Protein AF-A0A7C3LHB1-F1 (afdb_monomer_lite)

Sequence (82 aa):
MAYARPELLVEPDWLEQHASDPDVRIIDCATLEAYRRAHIPGAVQLPVHYYIKEDGPPGEEHGTFVMPPDRFEALMGQLGVG

Structure (mmCIF, N/CA/C/O backbone):
data_AF-A0A7C3LHB1-F1
#
_entry.id   AF-A0A7C3LHB1-F1
#
loop_
_atom_site.group_PDB
_atom_site.id
_atom_site.type_symbol
_atom_site.label_atom_id
_atom_site.label_alt_id
_atom_site.label_comp_id
_atom_site.label_asym_id
_atom_site.label_entity_id
_atom_site.label_seq_id
_atom_site.pdbx_PDB_ins_code
_atom_site.Cartn_x
_atom_site.Cartn_y
_atom_site.Cartn_z
_atom_site.occupancy
_atom_site.B_iso_or_equiv
_atom_site.auth_seq_id
_atom_site.auth_comp_id
_atom_site.auth_asym_id
_atom_site.auth_atom_id
_atom_site.pdbx_PDB_model_num
ATOM 1 N N . MET A 1 1 ? -15.352 23.789 1.912 1.00 72.50 1 MET A N 1
ATOM 2 C CA . MET A 1 1 ? -15.771 22.849 0.848 1.00 72.50 1 MET A CA 1
ATOM 3 C C . MET A 1 1 ? -15.377 21.456 1.295 1.00 72.50 1 MET A C 1
ATOM 5 O O . MET A 1 1 ? -14.303 21.328 1.866 1.00 72.50 1 MET A O 1
ATOM 9 N N . ALA A 1 2 ? -16.244 20.463 1.108 1.00 89.50 2 ALA A N 1
ATOM 10 C CA . ALA A 1 2 ? -15.923 19.064 1.394 1.00 89.50 2 ALA A CA 1
ATOM 11 C C . ALA A 1 2 ? -15.123 18.440 0.235 1.00 89.50 2 ALA A C 1
ATOM 13 O O . ALA A 1 2 ? -15.155 18.964 -0.882 1.00 89.50 2 ALA A O 1
ATOM 14 N N . TYR A 1 3 ? -14.413 17.338 0.494 1.00 95.50 3 TYR A N 1
ATOM 15 C CA . TYR A 1 3 ? -13.766 16.549 -0.558 1.00 95.50 3 TYR A CA 1
ATOM 16 C C . TYR A 1 3 ? -14.800 16.009 -1.556 1.00 95.50 3 TYR A C 1
ATOM 18 O O . TYR A 1 3 ? -15.934 15.723 -1.185 1.00 95.50 3 TYR A O 1
ATOM 26 N N . ALA A 1 4 ? -14.404 15.845 -2.823 1.00 97.25 4 ALA A N 1
ATOM 27 C CA . ALA A 1 4 ? -15.290 15.317 -3.866 1.00 97.25 4 ALA A CA 1
ATOM 28 C C . ALA A 1 4 ? -15.634 13.828 -3.672 1.00 97.25 4 ALA A C 1
ATOM 30 O O . ALA A 1 4 ? -16.686 13.383 -4.121 1.00 97.25 4 ALA A O 1
ATOM 31 N N . ARG A 1 5 ? -14.737 13.070 -3.027 1.00 96.69 5 ARG A N 1
ATOM 32 C CA . ARG A 1 5 ? -14.858 11.635 -2.727 1.00 96.69 5 ARG A CA 1
ATOM 33 C C . ARG A 1 5 ? -14.373 11.371 -1.291 1.00 96.69 5 ARG A C 1
ATOM 35 O O . ARG A 1 5 ? -13.257 10.880 -1.116 1.00 96.69 5 ARG A O 1
ATOM 42 N N . PRO A 1 6 ? -15.119 11.813 -0.261 1.00 95.94 6 PRO A N 1
ATOM 43 C CA . PRO A 1 6 ? -14.679 11.715 1.130 1.00 95.94 6 PRO A CA 1
ATOM 44 C C . PRO A 1 6 ? -14.518 10.267 1.614 1.00 95.94 6 PRO A C 1
ATOM 46 O O . PRO A 1 6 ? -13.731 10.032 2.516 1.00 95.94 6 PRO A O 1
ATOM 49 N N . GLU A 1 7 ? -15.191 9.296 0.996 1.00 95.88 7 GLU A N 1
ATOM 50 C CA . GLU A 1 7 ? -15.105 7.871 1.334 1.00 95.88 7 GLU A CA 1
ATOM 51 C C . GLU A 1 7 ? -13.755 7.213 0.995 1.00 95.88 7 GLU A C 1
ATOM 53 O O . GLU A 1 7 ? -13.519 6.073 1.380 1.00 95.88 7 GLU A O 1
ATOM 58 N N . LEU A 1 8 ? -12.872 7.907 0.264 1.00 96.75 8 LEU A N 1
ATOM 59 C CA . LEU A 1 8 ? -11.505 7.445 -0.019 1.00 96.75 8 LEU A CA 1
ATOM 60 C C . LEU A 1 8 ? -10.502 7.829 1.079 1.00 96.75 8 LEU A C 1
ATOM 62 O O . LEU A 1 8 ? -9.337 7.443 1.000 1.00 96.75 8 LEU A O 1
ATOM 66 N N . LEU A 1 9 ? -10.924 8.624 2.063 1.00 96.88 9 LEU A N 1
ATOM 67 C CA . LEU A 1 9 ? -10.108 9.058 3.190 1.00 96.88 9 LEU A CA 1
ATOM 68 C C . LEU A 1 9 ? -10.765 8.589 4.485 1.00 96.88 9 LEU A C 1
ATOM 70 O O . LEU A 1 9 ? -11.982 8.657 4.638 1.00 96.88 9 LEU A O 1
ATOM 74 N N . VAL A 1 10 ? -9.945 8.148 5.430 1.00 97.12 10 VAL A N 1
ATOM 75 C CA . VAL A 1 10 ? -10.390 7.744 6.763 1.00 97.12 10 VAL A CA 1
ATOM 76 C C . VAL A 1 10 ? -9.568 8.476 7.812 1.00 97.12 10 VAL A C 1
ATOM 78 O O . VAL A 1 10 ? -8.388 8.759 7.604 1.00 97.12 10 VAL A O 1
ATOM 81 N N . GLU A 1 11 ? -10.200 8.795 8.935 1.00 97.62 11 GLU A N 1
ATOM 82 C CA . GLU A 1 11 ? -9.528 9.392 10.089 1.00 97.62 11 GLU A CA 1
ATOM 83 C C . GLU A 1 11 ? -8.807 8.313 10.920 1.00 97.62 11 GLU A C 1
ATOM 85 O O . GLU A 1 11 ? -9.209 7.143 10.881 1.00 97.62 11 GLU A O 1
ATOM 90 N N . PRO A 1 12 ? -7.785 8.673 11.720 1.00 97.62 12 PRO A N 1
ATOM 91 C CA . PRO A 1 12 ? -7.074 7.724 12.579 1.00 97.62 12 PRO A CA 1
ATOM 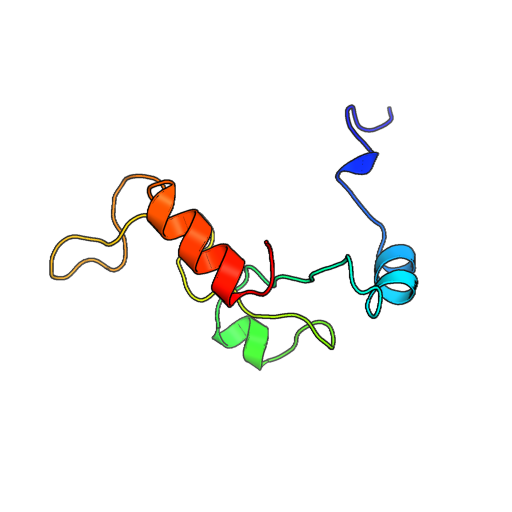92 C C . PRO A 1 12 ? -7.991 6.914 13.509 1.00 97.62 12 PRO A C 1
ATOM 94 O O . PRO A 1 12 ? -7.810 5.705 13.629 1.00 97.62 12 PRO A O 1
ATOM 97 N N . ASP A 1 13 ? -9.014 7.547 14.093 1.00 98.19 13 ASP A N 1
ATOM 98 C CA . ASP A 1 13 ? -9.969 6.883 14.993 1.00 98.19 13 ASP A CA 1
ATOM 99 C C . ASP A 1 13 ? -10.776 5.790 14.278 1.00 98.19 13 ASP A C 1
ATOM 101 O O . ASP A 1 13 ? -11.076 4.748 14.860 1.00 98.19 13 ASP A O 1
ATOM 105 N N . TRP A 1 14 ? -11.126 6.010 13.004 1.00 97.94 14 TRP A N 1
ATOM 106 C CA . TRP A 1 14 ? -11.787 4.987 12.197 1.00 97.94 14 TRP A CA 1
ATOM 107 C C . TRP A 1 14 ? -10.839 3.811 11.974 1.00 97.94 14 TRP A C 1
ATOM 109 O O . TRP A 1 14 ? -11.233 2.664 12.165 1.00 97.94 14 TRP A O 1
ATOM 119 N N . LEU A 1 15 ? -9.578 4.090 11.631 1.00 97.88 15 LEU A N 1
ATOM 120 C CA . LEU A 1 15 ? -8.591 3.044 11.383 1.00 97.88 15 LEU A CA 1
ATOM 121 C C . LEU A 1 15 ? -8.340 2.191 12.629 1.00 97.88 15 LEU A C 1
ATOM 123 O O . LEU A 1 15 ? -8.310 0.972 12.519 1.00 97.88 15 LEU A O 1
ATOM 127 N N . GLU A 1 16 ? -8.209 2.806 13.806 1.00 97.25 16 GLU A N 1
ATOM 128 C CA . GLU A 1 16 ? -8.044 2.082 15.073 1.00 97.25 16 GLU A CA 1
ATOM 129 C C . GLU A 1 16 ? -9.221 1.129 15.343 1.00 97.25 16 GLU A C 1
ATOM 131 O O . GLU A 1 16 ? -9.008 -0.016 15.742 1.00 97.25 16 GLU A O 1
ATOM 136 N N . GLN A 1 17 ? -10.453 1.566 15.062 1.00 98.12 17 GLN A N 1
ATOM 137 C CA . GLN A 1 17 ? -11.666 0.763 15.261 1.00 98.12 17 GLN A CA 1
ATOM 138 C C . GLN A 1 17 ? -11.789 -0.417 14.287 1.00 98.12 17 GLN A C 1
ATOM 140 O O . GLN A 1 17 ? -12.379 -1.428 14.656 1.00 98.12 17 GLN A O 1
ATOM 145 N N . HIS A 1 18 ? -11.229 -0.300 13.080 1.00 97.94 18 HIS A N 1
ATOM 146 C CA . HIS A 1 18 ? -11.375 -1.291 12.004 1.00 97.94 18 HIS A CA 1
ATOM 147 C C . HIS A 1 18 ? -10.073 -2.068 11.725 1.00 97.94 18 HIS A C 1
ATOM 149 O O . HIS A 1 18 ? -10.022 -2.903 10.827 1.00 97.94 18 HIS A O 1
ATOM 155 N N . ALA A 1 19 ? -8.995 -1.838 12.488 1.00 96.44 19 ALA A N 1
ATOM 156 C CA . ALA A 1 19 ? -7.677 -2.435 12.231 1.00 96.44 19 ALA A CA 1
ATOM 157 C C . ALA A 1 19 ? -7.644 -3.972 12.325 1.00 96.44 19 ALA A C 1
ATOM 159 O O . ALA A 1 19 ? -6.701 -4.598 11.842 1.00 96.44 19 ALA A O 1
ATOM 160 N N . SER A 1 20 ? -8.638 -4.574 12.984 1.00 95.56 20 SER A N 1
ATOM 161 C CA . SER A 1 20 ? -8.783 -6.030 13.122 1.00 95.56 20 SER A CA 1
ATOM 162 C C . SER A 1 20 ? -9.889 -6.615 12.242 1.00 95.56 20 SER A C 1
ATOM 164 O O . SER A 1 20 ? -10.151 -7.816 12.332 1.00 95.56 20 SER A O 1
ATOM 166 N N . ASP A 1 21 ? -10.549 -5.795 11.422 1.00 97.62 21 ASP A N 1
ATOM 167 C CA . ASP A 1 21 ? -11.616 -6.273 10.552 1.00 97.62 21 ASP A CA 1
ATOM 168 C C . ASP A 1 21 ? -11.032 -7.181 9.463 1.00 97.62 21 ASP A C 1
ATOM 170 O O . ASP A 1 21 ? -10.028 -6.828 8.840 1.00 97.62 21 ASP A O 1
ATOM 174 N N . PRO A 1 22 ? -11.652 -8.345 9.194 1.00 95.44 22 PRO A N 1
ATOM 175 C CA . PRO A 1 22 ? -11.121 -9.304 8.226 1.00 95.44 22 PRO A CA 1
ATOM 176 C C . PRO A 1 22 ? -11.085 -8.754 6.794 1.00 95.44 22 PRO A C 1
ATOM 178 O O . PRO A 1 22 ? -10.278 -9.213 5.992 1.00 95.44 22 PRO A O 1
ATOM 181 N N . ASP A 1 23 ? -11.923 -7.758 6.497 1.00 96.19 23 ASP A N 1
ATOM 182 C CA . ASP A 1 23 ? -12.034 -7.125 5.181 1.00 96.19 23 ASP A CA 1
ATOM 183 C C . ASP A 1 23 ? -11.165 -5.854 5.052 1.00 96.19 23 ASP A C 1
ATOM 185 O O . ASP A 1 23 ? -11.215 -5.165 4.031 1.00 96.19 23 ASP A O 1
ATOM 189 N N . VAL A 1 24 ? -10.361 -5.514 6.072 1.00 96.81 24 VAL A N 1
ATOM 190 C CA . VAL A 1 24 ? -9.489 -4.329 6.076 1.00 96.81 24 VAL A CA 1
ATOM 191 C C . VAL A 1 24 ? -8.025 -4.744 6.074 1.00 96.81 24 VAL A C 1
ATOM 193 O O . VAL A 1 24 ? -7.542 -5.445 6.963 1.00 96.81 24 VAL A O 1
ATOM 196 N N . ARG A 1 25 ? -7.271 -4.232 5.092 1.00 97.88 25 ARG A N 1
ATOM 197 C CA . ARG A 1 25 ? -5.824 -4.427 5.014 1.00 97.88 25 ARG A CA 1
ATOM 198 C C . ARG A 1 25 ? -5.061 -3.111 5.039 1.00 97.88 25 ARG A C 1
ATOM 200 O O . ARG A 1 25 ? -5.231 -2.265 4.169 1.00 97.88 25 ARG A O 1
ATOM 207 N N . ILE A 1 26 ? -4.171 -2.970 6.021 1.00 98.06 26 ILE A N 1
ATOM 208 C CA . ILE A 1 26 ? -3.305 -1.796 6.176 1.00 98.06 26 ILE A CA 1
ATOM 209 C C . ILE A 1 26 ? -1.972 -2.065 5.470 1.00 98.06 26 ILE A C 1
ATOM 211 O O . ILE A 1 26 ? -1.251 -2.999 5.833 1.00 98.06 26 ILE A O 1
ATOM 215 N N . ILE A 1 27 ? -1.642 -1.247 4.470 1.00 98.00 27 ILE A N 1
ATOM 216 C CA . ILE A 1 27 ? -0.392 -1.338 3.704 1.00 98.00 27 ILE A CA 1
ATOM 217 C C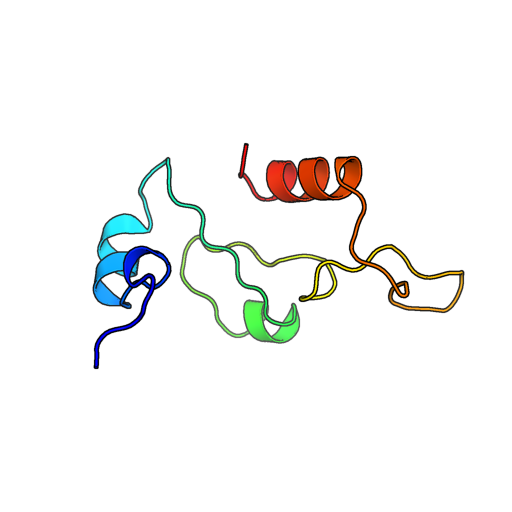 . ILE A 1 27 ? 0.402 -0.046 3.899 1.00 98.00 27 ILE A C 1
ATOM 219 O O . ILE A 1 27 ? -0.038 1.036 3.511 1.00 98.00 27 ILE A O 1
ATOM 223 N N . ASP A 1 28 ? 1.587 -0.162 4.486 1.00 97.81 28 ASP A N 1
ATOM 224 C CA . ASP A 1 28 ? 2.535 0.935 4.630 1.00 97.81 28 ASP A CA 1
ATOM 225 C C . ASP A 1 28 ? 3.364 1.075 3.345 1.00 97.81 28 ASP A C 1
ATOM 227 O O . ASP A 1 28 ? 4.116 0.175 2.956 1.00 97.81 28 ASP A O 1
ATOM 231 N N . CYS A 1 29 ? 3.203 2.217 2.678 1.00 96.94 29 CYS A N 1
ATOM 232 C CA . CYS A 1 29 ? 3.874 2.546 1.421 1.00 96.94 29 CYS A CA 1
ATOM 233 C C . CYS A 1 29 ? 5.184 3.331 1.621 1.00 96.94 29 CYS A C 1
ATOM 235 O O . CYS A 1 29 ? 5.742 3.845 0.650 1.00 96.94 29 CYS A O 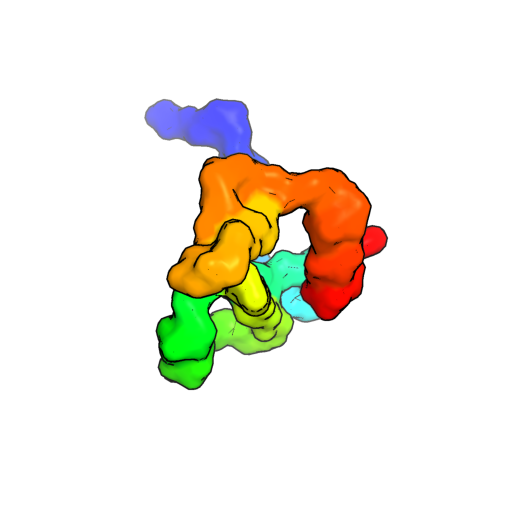1
ATOM 237 N N . ALA A 1 30 ? 5.676 3.470 2.855 1.00 95.62 30 ALA A N 1
ATOM 238 C CA . ALA A 1 30 ? 6.975 4.069 3.130 1.00 95.62 30 ALA A CA 1
ATOM 239 C C . ALA A 1 30 ? 8.132 3.102 2.810 1.00 95.62 30 ALA A C 1
ATOM 241 O O . ALA A 1 30 ? 7.952 1.918 2.508 1.00 95.62 30 ALA A O 1
ATOM 242 N N . THR A 1 31 ? 9.363 3.613 2.903 1.00 94.81 31 THR A N 1
ATOM 243 C CA . THR A 1 31 ? 10.561 2.780 2.754 1.00 94.81 31 THR A CA 1
ATOM 244 C C . THR A 1 31 ? 10.608 1.698 3.833 1.00 94.81 31 THR A C 1
ATOM 246 O O . THR A 1 31 ? 10.121 1.882 4.951 1.00 94.81 31 THR A O 1
ATOM 249 N N . LEU A 1 32 ? 11.272 0.578 3.534 1.00 95.56 32 LEU A N 1
ATOM 250 C CA . LEU A 1 32 ? 11.448 -0.512 4.497 1.00 95.56 32 LEU A CA 1
ATOM 251 C C . LEU A 1 32 ? 12.109 -0.044 5.806 1.00 95.56 32 LEU A C 1
ATOM 253 O O . LEU A 1 32 ? 11.785 -0.548 6.879 1.00 95.56 32 LEU A O 1
ATOM 257 N N . GLU A 1 33 ? 13.023 0.925 5.733 1.00 96.62 33 GLU A N 1
ATOM 258 C CA . GLU A 1 33 ? 13.642 1.527 6.916 1.00 96.62 33 GLU A CA 1
ATOM 259 C C . GLU A 1 33 ? 12.617 2.274 7.780 1.00 96.62 33 GLU A C 1
ATOM 261 O O . GLU A 1 33 ? 12.581 2.079 8.996 1.00 96.62 33 GLU A O 1
ATOM 266 N N . ALA A 1 34 ? 11.758 3.093 7.163 1.00 97.31 34 ALA A N 1
ATOM 267 C CA . ALA A 1 34 ? 10.725 3.838 7.875 1.00 97.31 34 ALA A CA 1
ATOM 268 C C . ALA A 1 34 ? 9.716 2.895 8.540 1.00 97.31 34 ALA A C 1
ATOM 270 O O . ALA A 1 34 ? 9.480 3.031 9.740 1.00 97.31 34 ALA A O 1
ATOM 271 N N . TYR A 1 35 ? 9.234 1.893 7.799 1.00 98.06 35 TYR A N 1
ATOM 272 C CA . TYR A 1 35 ? 8.359 0.849 8.329 1.00 98.06 35 TYR A CA 1
ATOM 273 C C . TYR A 1 35 ? 8.999 0.144 9.533 1.00 98.06 35 TYR A C 1
ATOM 275 O O . TYR A 1 35 ? 8.395 0.030 10.596 1.00 98.06 35 TYR A O 1
ATOM 283 N N . ARG A 1 36 ? 10.263 -0.289 9.424 1.00 97.75 36 ARG A N 1
ATOM 284 C CA . ARG A 1 36 ? 10.968 -0.975 10.525 1.00 97.75 36 ARG A CA 1
ATOM 285 C C . ARG A 1 36 ? 11.159 -0.100 11.760 1.00 97.75 36 ARG A C 1
ATOM 287 O O . ARG A 1 36 ? 11.204 -0.636 12.864 1.00 97.75 36 ARG A O 1
ATOM 294 N N . ARG A 1 37 ? 11.295 1.216 11.583 1.00 98.31 37 ARG A N 1
ATOM 295 C CA . ARG A 1 37 ? 11.402 2.164 12.696 1.00 98.31 37 ARG A CA 1
ATOM 296 C C . ARG A 1 37 ? 10.086 2.262 13.464 1.00 98.31 37 ARG A C 1
ATOM 298 O O . ARG A 1 37 ? 10.116 2.228 14.690 1.00 98.31 37 ARG A O 1
ATOM 305 N N . ALA A 1 38 ? 8.969 2.413 12.757 1.00 98.25 38 ALA A N 1
ATOM 306 C CA . ALA A 1 38 ? 7.626 2.397 13.326 1.00 98.25 38 ALA A CA 1
ATOM 307 C C . ALA A 1 38 ? 6.580 2.235 12.217 1.00 98.25 38 ALA A C 1
ATOM 309 O O . ALA A 1 38 ? 6.702 2.848 11.161 1.00 98.25 38 ALA A O 1
ATOM 310 N N . HIS A 1 39 ? 5.529 1.471 12.499 1.00 97.94 39 HIS A N 1
ATOM 311 C CA . HIS A 1 39 ? 4.358 1.305 11.640 1.00 97.94 39 HIS A CA 1
ATOM 312 C C . HIS A 1 39 ? 3.123 1.028 12.501 1.00 97.94 39 HIS A C 1
ATOM 314 O O . HIS A 1 39 ? 3.233 0.716 13.691 1.00 97.94 39 HIS A O 1
ATOM 320 N N . ILE A 1 40 ? 1.943 1.149 11.896 1.00 97.81 40 ILE A N 1
ATOM 321 C CA . ILE A 1 40 ? 0.672 0.802 12.539 1.00 97.81 40 ILE A CA 1
ATOM 322 C C . ILE A 1 40 ? 0.652 -0.714 12.818 1.00 97.81 40 ILE A C 1
ATOM 324 O O . ILE A 1 40 ? 0.985 -1.489 11.917 1.00 97.81 40 ILE A O 1
ATOM 328 N N . PRO A 1 41 ? 0.269 -1.169 14.027 1.00 96.25 41 PRO A N 1
ATOM 329 C CA . PRO A 1 41 ? 0.166 -2.595 14.329 1.00 96.25 41 PRO A CA 1
ATOM 330 C C . PRO A 1 41 ? -0.690 -3.355 13.305 1.00 96.25 41 PRO A C 1
ATOM 332 O O . PRO A 1 41 ? -1.772 -2.912 12.940 1.00 96.25 41 PRO A O 1
ATOM 335 N N . GLY A 1 42 ? -0.197 -4.505 12.836 1.00 95.94 42 GLY A N 1
ATOM 336 C CA . GLY A 1 42 ? -0.885 -5.341 11.843 1.00 95.94 42 GLY A CA 1
ATOM 337 C C . GLY A 1 42 ? -0.697 -4.912 10.381 1.00 95.94 42 GLY A C 1
ATOM 338 O O . GLY A 1 42 ? -1.008 -5.704 9.485 1.00 95.94 42 GLY A O 1
ATOM 339 N N . ALA A 1 43 ? -0.145 -3.720 10.123 1.00 98.12 43 ALA A N 1
ATOM 340 C CA . ALA A 1 43 ? 0.196 -3.286 8.772 1.00 98.12 43 ALA A CA 1
ATOM 341 C C . ALA A 1 43 ? 1.265 -4.182 8.131 1.00 98.12 43 ALA A C 1
ATOM 343 O O . ALA A 1 43 ? 2.082 -4.788 8.825 1.00 98.12 43 ALA A O 1
ATOM 344 N N . VAL A 1 44 ? 1.277 -4.241 6.799 1.00 98.00 44 VAL A N 1
ATOM 345 C CA . VAL A 1 44 ? 2.385 -4.813 6.019 1.00 98.00 44 VAL A CA 1
ATOM 346 C C . VAL A 1 44 ? 3.108 -3.752 5.225 1.00 98.00 44 VAL A C 1
ATOM 348 O O . VAL A 1 44 ? 2.508 -2.792 4.757 1.00 98.00 44 VAL A O 1
ATOM 351 N N . GLN A 1 45 ? 4.405 -3.958 5.048 1.00 98.00 45 GLN A N 1
ATOM 352 C CA . GLN A 1 45 ? 5.242 -3.107 4.219 1.00 98.00 45 GLN A CA 1
ATOM 353 C C . GLN A 1 45 ? 5.039 -3.449 2.739 1.00 98.00 45 GLN A C 1
ATOM 355 O O . GLN A 1 45 ? 5.018 -4.628 2.390 1.00 98.00 45 GLN A O 1
ATOM 360 N N . LEU A 1 46 ? 4.919 -2.436 1.877 1.00 97.75 46 LEU A N 1
ATOM 361 C CA . LEU A 1 46 ? 4.896 -2.588 0.419 1.00 97.75 46 LEU A CA 1
ATOM 362 C C . LEU A 1 46 ? 6.314 -2.897 -0.118 1.00 97.75 46 LEU A C 1
ATOM 364 O O . LEU A 1 46 ? 7.134 -1.981 -0.200 1.00 97.75 46 LEU A O 1
ATOM 368 N N . PRO A 1 47 ? 6.642 -4.134 -0.536 1.00 95.50 47 PRO A N 1
ATOM 369 C CA . PRO A 1 47 ? 8.023 -4.565 -0.789 1.00 95.50 47 PRO A CA 1
ATOM 370 C C . PRO A 1 47 ? 8.562 -4.154 -2.171 1.00 95.50 47 PRO A C 1
ATOM 372 O O . PRO A 1 47 ? 9.425 -4.825 -2.731 1.00 95.50 47 PRO A O 1
ATOM 375 N N . VAL A 1 48 ? 8.034 -3.077 -2.746 1.00 94.69 48 VAL A N 1
ATOM 376 C CA . VAL A 1 48 ? 8.384 -2.563 -4.076 1.00 94.69 48 VAL A CA 1
ATOM 377 C C . VAL A 1 48 ? 8.479 -1.040 -4.030 1.00 94.69 48 VAL A C 1
ATOM 379 O O . VAL A 1 48 ? 8.194 -0.417 -3.006 1.00 94.69 48 VAL A O 1
ATOM 382 N N . HIS A 1 49 ? 8.851 -0.414 -5.147 1.00 94.12 49 HIS A N 1
ATOM 383 C CA . HIS A 1 49 ? 8.786 1.040 -5.267 1.00 94.12 49 HIS A CA 1
ATOM 384 C C . HIS A 1 49 ? 7.369 1.543 -4.920 1.00 94.12 49 HIS A C 1
ATOM 386 O O . HIS A 1 49 ? 6.385 0.995 -5.409 1.00 94.12 49 HIS A O 1
ATOM 392 N N . TYR A 1 50 ? 7.239 2.627 -4.151 1.00 92.69 50 TYR A N 1
ATOM 393 C CA . TYR A 1 50 ? 5.951 3.150 -3.647 1.00 92.69 50 TYR A CA 1
ATOM 394 C C . TYR A 1 50 ? 4.993 3.691 -4.732 1.00 92.69 50 TYR A C 1
ATOM 396 O O . TYR A 1 50 ? 3.846 4.019 -4.454 1.00 92.69 50 TYR A O 1
ATOM 404 N N . TYR A 1 51 ? 5.452 3.740 -5.986 1.00 93.50 51 TYR A N 1
ATOM 405 C CA . TYR A 1 51 ? 4.632 4.002 -7.180 1.00 93.50 51 TYR A CA 1
ATOM 406 C C . TYR A 1 51 ? 4.305 2.732 -7.978 1.00 93.50 51 TYR A C 1
ATOM 408 O O . TYR A 1 51 ? 3.834 2.833 -9.108 1.00 93.50 51 TYR A O 1
ATOM 416 N N . ILE A 1 52 ? 4.587 1.554 -7.413 1.00 95.69 52 ILE A N 1
ATOM 417 C CA . ILE A 1 52 ? 4.315 0.236 -7.991 1.00 95.69 52 ILE A CA 1
ATOM 418 C C . ILE A 1 52 ? 4.883 0.148 -9.411 1.00 95.69 52 ILE A C 1
ATOM 420 O O . ILE A 1 52 ? 4.176 -0.081 -10.389 1.00 95.69 52 ILE A O 1
ATOM 424 N N . LYS A 1 53 ? 6.179 0.439 -9.533 1.00 96.19 53 LYS A N 1
ATOM 425 C CA . LYS A 1 53 ? 6.894 0.409 -10.809 1.00 96.19 53 LYS A CA 1
ATOM 426 C C . LYS A 1 53 ? 7.140 -1.029 -11.257 1.00 96.19 53 LYS A C 1
ATOM 428 O O . LYS A 1 53 ? 7.232 -1.933 -10.429 1.00 96.19 53 LYS A O 1
ATOM 433 N N . GLU A 1 54 ? 7.241 -1.221 -12.565 1.00 95.50 54 GLU A N 1
ATOM 434 C CA . GLU A 1 54 ? 7.772 -2.460 -13.136 1.00 95.50 54 GLU A CA 1
ATOM 435 C C . GLU A 1 54 ? 9.257 -2.648 -12.770 1.00 95.50 54 GLU A C 1
ATOM 437 O O . GLU A 1 54 ? 9.925 -1.701 -12.343 1.00 95.50 54 GLU A O 1
ATOM 442 N N . ASP A 1 55 ? 9.782 -3.856 -12.968 1.00 91.75 55 ASP A N 1
ATOM 443 C CA . ASP A 1 55 ? 11.203 -4.136 -12.761 1.00 91.75 55 ASP A CA 1
ATOM 444 C C . ASP A 1 55 ? 12.069 -3.366 -13.771 1.00 91.75 55 ASP A C 1
ATOM 446 O O . ASP A 1 55 ? 11.738 -3.255 -14.955 1.00 91.75 55 ASP A O 1
ATOM 450 N N . GLY A 1 56 ? 13.192 -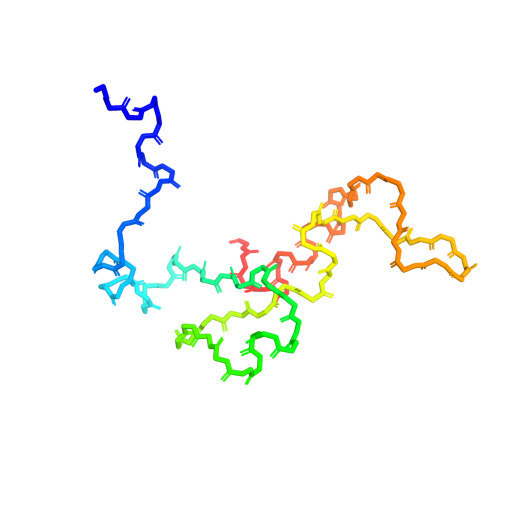2.825 -13.296 1.00 91.62 56 GLY A N 1
ATOM 451 C CA . GLY A 1 56 ? 14.155 -2.128 -14.144 1.00 91.62 56 GLY A CA 1
ATOM 452 C C . GLY A 1 56 ? 14.990 -3.084 -15.002 1.00 91.62 56 GLY A C 1
ATOM 453 O O . GLY A 1 56 ? 15.108 -4.274 -14.689 1.00 91.62 56 GLY A O 1
ATOM 454 N N . PRO A 1 57 ? 15.618 -2.589 -16.084 1.00 91.81 57 PRO A N 1
ATOM 455 C CA . PRO A 1 57 ? 16.666 -3.340 -16.768 1.00 91.81 57 PRO A CA 1
ATOM 456 C C . PRO A 1 57 ? 17.852 -3.624 -15.820 1.00 91.81 57 PRO A C 1
ATOM 458 O O . PRO A 1 57 ? 17.981 -2.992 -14.769 1.00 91.81 57 PRO A O 1
ATOM 461 N N . PRO A 1 58 ? 18.756 -4.561 -16.168 1.00 93.12 58 PRO A N 1
ATOM 462 C CA . PRO A 1 58 ? 19.898 -4.896 -15.320 1.00 93.12 58 PRO A CA 1
ATOM 463 C C . PRO A 1 58 ? 20.715 -3.663 -14.907 1.00 93.12 58 PRO A C 1
ATOM 465 O O . PRO A 1 58 ? 21.283 -2.976 -15.753 1.00 93.12 58 PRO A O 1
ATOM 468 N N . GLY A 1 59 ? 20.805 -3.425 -13.597 1.00 92.31 59 GLY A N 1
ATOM 469 C CA . GLY A 1 59 ? 21.514 -2.280 -13.015 1.00 92.31 59 GLY A CA 1
ATOM 470 C C . GLY A 1 59 ? 20.617 -1.111 -12.596 1.00 92.31 59 GLY A C 1
ATOM 471 O O . GLY A 1 59 ? 21.123 -0.180 -11.973 1.00 92.31 59 GLY A O 1
ATOM 472 N N . GLU A 1 60 ? 19.315 -1.166 -12.875 1.00 93.31 60 GLU A N 1
ATOM 473 C CA . GLU A 1 60 ? 18.331 -0.176 -12.429 1.00 93.31 60 GLU A CA 1
ATOM 474 C C . GLU A 1 60 ? 17.426 -0.746 -11.329 1.00 93.31 60 GLU A C 1
ATOM 476 O O . GLU A 1 60 ? 17.095 -1.930 -11.324 1.00 93.31 60 GLU A O 1
ATOM 481 N N . GLU A 1 61 ? 17.024 0.104 -10.381 1.00 87.88 61 GLU A N 1
ATOM 482 C CA . GLU A 1 61 ? 16.167 -0.293 -9.254 1.00 87.88 61 GLU A CA 1
ATOM 483 C C . GLU A 1 61 ? 14.715 -0.544 -9.689 1.00 87.88 61 GLU A C 1
ATOM 485 O O . GLU A 1 61 ? 14.040 -1.411 -9.139 1.00 87.88 61 GLU A O 1
ATOM 490 N N . HIS A 1 62 ? 14.232 0.201 -10.684 1.00 93.50 62 HIS A N 1
ATOM 491 C CA . HIS A 1 62 ? 12.874 0.090 -11.205 1.00 93.50 62 HIS A CA 1
ATOM 492 C C . HIS A 1 62 ? 12.801 0.560 -12.661 1.00 93.50 62 HIS A C 1
ATOM 494 O O . HIS A 1 62 ? 13.627 1.350 -13.115 1.00 93.50 62 HIS A O 1
ATOM 500 N N . GLY A 1 63 ? 11.779 0.113 -13.385 1.00 94.19 63 GLY A N 1
ATOM 501 C CA . GLY A 1 63 ? 11.515 0.528 -14.756 1.00 94.19 63 GLY A CA 1
ATOM 502 C C . GLY A 1 63 ? 10.813 1.881 -14.857 1.00 94.19 63 GLY A C 1
ATOM 503 O O . GLY A 1 63 ? 10.606 2.611 -13.876 1.00 94.19 63 GLY A O 1
ATOM 504 N N . THR A 1 64 ? 10.436 2.229 -16.086 1.00 94.44 64 THR A N 1
ATOM 505 C CA . THR A 1 64 ? 9.786 3.513 -16.381 1.00 94.44 64 THR A CA 1
ATOM 506 C C . THR A 1 64 ? 8.291 3.450 -16.089 1.00 94.44 64 THR A C 1
ATOM 508 O O . THR A 1 64 ? 7.723 4.423 -15.571 1.00 94.44 64 THR A O 1
ATOM 511 N N . PHE A 1 65 ? 7.646 2.320 -16.379 1.00 96.06 65 PHE A N 1
ATOM 512 C CA . PHE A 1 65 ? 6.195 2.184 -16.311 1.00 96.06 65 PHE A CA 1
ATOM 513 C C . PHE A 1 65 ? 5.706 1.611 -14.975 1.00 96.06 65 PHE A C 1
ATOM 515 O O . PHE A 1 65 ? 6.481 1.230 -14.097 1.00 96.06 65 PHE A O 1
ATOM 522 N N . VAL A 1 66 ? 4.386 1.641 -14.793 1.00 96.62 66 VAL A N 1
ATOM 523 C CA . VAL A 1 66 ? 3.710 0.968 -13.678 1.00 96.62 66 VAL A CA 1
ATOM 524 C C . VAL A 1 66 ? 3.706 -0.535 -13.945 1.00 96.62 66 VAL A C 1
ATOM 526 O O . VAL A 1 66 ? 3.622 -0.968 -15.092 1.00 96.62 66 VAL A O 1
ATOM 529 N N . MET A 1 67 ? 3.795 -1.306 -12.868 1.00 97.31 67 MET A N 1
ATOM 530 C CA . MET A 1 67 ? 3.742 -2.760 -12.849 1.00 97.31 67 MET A CA 1
ATOM 531 C C . MET A 1 67 ? 2.555 -3.302 -13.666 1.00 97.31 67 MET A C 1
ATOM 533 O O . MET A 1 67 ? 1.445 -2.771 -13.560 1.00 97.31 67 MET A O 1
ATOM 537 N N . PRO A 1 68 ? 2.754 -4.367 -14.464 1.00 97.06 68 PRO A N 1
ATOM 538 C CA . PRO A 1 68 ? 1.676 -4.966 -15.239 1.00 97.06 68 PRO A CA 1
ATOM 539 C C . PRO A 1 68 ? 0.643 -5.676 -14.337 1.00 97.06 68 PRO A C 1
ATOM 541 O O . PRO A 1 68 ? 0.959 -6.038 -13.199 1.00 97.06 68 PRO A O 1
ATOM 544 N N . PRO A 1 69 ? -0.596 -5.892 -14.826 1.00 97.06 69 PRO A N 1
ATOM 545 C CA . PRO A 1 69 ? -1.708 -6.363 -13.996 1.00 97.06 69 PRO A CA 1
ATOM 546 C C . PRO A 1 69 ? -1.479 -7.708 -13.296 1.00 97.06 69 PRO A C 1
ATOM 548 O O . PRO A 1 69 ? -1.815 -7.842 -12.126 1.00 97.06 69 PRO A O 1
ATOM 551 N N . ASP A 1 70 ? -0.873 -8.680 -13.976 1.00 97.38 70 ASP A N 1
ATOM 552 C CA . ASP A 1 70 ? -0.572 -10.015 -13.440 1.00 97.38 70 ASP A CA 1
ATOM 553 C C . ASP A 1 70 ? 0.405 -9.955 -12.255 1.00 97.38 70 ASP A C 1
ATOM 555 O O . ASP A 1 70 ? 0.272 -10.676 -11.264 1.00 97.38 70 ASP A O 1
ATOM 559 N N . ARG A 1 71 ? 1.379 -9.045 -12.329 1.00 96.44 71 ARG A N 1
ATOM 560 C CA . ARG A 1 71 ? 2.338 -8.803 -11.248 1.00 96.44 71 ARG A CA 1
ATOM 561 C C . ARG A 1 71 ? 1.713 -8.041 -10.094 1.00 96.44 71 ARG A C 1
ATOM 563 O O . ARG A 1 71 ? 1.993 -8.373 -8.943 1.00 96.44 71 ARG A O 1
ATOM 570 N N . PHE A 1 72 ? 0.857 -7.069 -10.392 1.00 97.06 72 PHE A N 1
ATOM 571 C CA . PHE A 1 72 ? 0.113 -6.347 -9.366 1.00 97.06 72 PHE A CA 1
ATOM 572 C C . PHE A 1 72 ? -0.819 -7.283 -8.592 1.00 97.06 72 PHE A C 1
ATOM 574 O O . PHE A 1 72 ? -0.823 -7.250 -7.365 1.00 97.06 72 PHE A O 1
ATOM 581 N N . GLU A 1 73 ? -1.550 -8.155 -9.289 1.00 97.81 73 GLU A N 1
ATOM 582 C CA . GLU A 1 73 ? -2.412 -9.172 -8.681 1.00 97.81 73 GLU A CA 1
ATOM 583 C C . GLU A 1 73 ? -1.611 -10.094 -7.754 1.00 97.81 73 GLU A C 1
ATOM 585 O O . GLU A 1 73 ? -1.973 -10.274 -6.591 1.00 97.81 73 GLU A O 1
ATOM 590 N N . ALA A 1 74 ? -0.468 -10.605 -8.221 1.00 97.56 74 ALA A N 1
ATOM 591 C CA . ALA A 1 74 ? 0.407 -11.435 -7.397 1.00 97.56 74 ALA A CA 1
ATOM 592 C C . ALA A 1 74 ? 0.931 -10.690 -6.154 1.00 97.56 74 ALA A C 1
ATOM 594 O O . ALA A 1 74 ? 0.945 -11.259 -5.060 1.00 97.56 74 ALA A O 1
ATOM 595 N N . LEU A 1 75 ? 1.341 -9.424 -6.302 1.00 97.38 75 LEU A N 1
ATOM 596 C CA . LEU A 1 75 ? 1.804 -8.586 -5.194 1.00 97.38 75 LEU A CA 1
ATOM 597 C C . LEU A 1 75 ? 0.689 -8.355 -4.165 1.00 97.38 75 LEU A C 1
ATOM 599 O O . LEU A 1 75 ? 0.905 -8.562 -2.973 1.00 97.38 75 LEU A O 1
ATOM 603 N N . MET A 1 76 ? -0.498 -7.942 -4.609 1.00 97.81 76 MET A N 1
ATOM 604 C CA . MET A 1 76 ? -1.641 -7.698 -3.725 1.00 97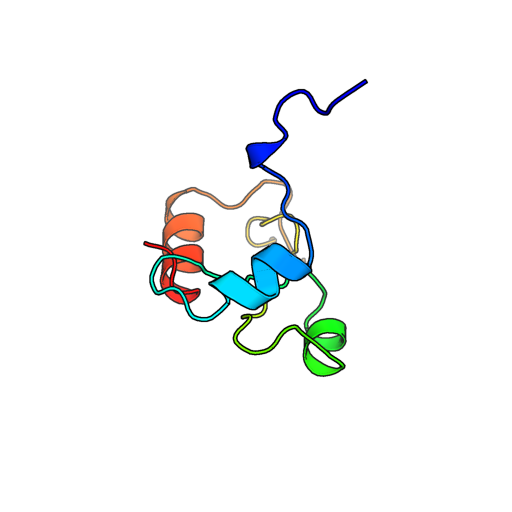.81 76 MET A CA 1
ATOM 605 C C . MET A 1 76 ? -2.065 -8.979 -2.997 1.00 97.81 76 MET A C 1
ATOM 607 O O . MET A 1 76 ? -2.234 -8.951 -1.777 1.00 97.81 76 MET A O 1
ATOM 611 N N . GLY A 1 77 ? -2.097 -10.118 -3.697 1.00 97.94 77 GLY A N 1
ATOM 612 C CA . GLY A 1 77 ? -2.366 -11.423 -3.092 1.00 97.94 77 GLY A CA 1
ATOM 613 C C . GLY A 1 77 ? -1.359 -11.789 -1.996 1.00 97.94 77 GLY A C 1
ATOM 614 O O . GLY A 1 77 ? -1.752 -12.226 -0.915 1.00 97.94 77 GLY A O 1
ATOM 615 N N . GLN A 1 78 ? -0.062 -11.537 -2.214 1.00 97.50 78 GLN A N 1
ATOM 616 C CA . GLN A 1 78 ? 0.975 -11.724 -1.185 1.00 97.50 78 GLN A CA 1
ATOM 617 C C . GLN A 1 78 ? 0.796 -10.797 0.025 1.00 97.50 78 GLN A C 1
ATOM 619 O O . GLN A 1 78 ? 1.136 -11.178 1.146 1.00 97.50 78 GLN A O 1
ATOM 624 N N . LEU A 1 79 ? 0.256 -9.595 -0.184 1.00 97.69 79 LEU A N 1
ATOM 625 C CA . LEU A 1 79 ? -0.054 -8.650 0.890 1.00 97.69 79 LEU A CA 1
ATOM 626 C C . LEU A 1 79 ? -1.362 -8.982 1.626 1.00 97.69 79 LEU A C 1
ATOM 628 O O . LEU A 1 79 ? -1.634 -8.365 2.660 1.00 97.69 79 LEU A O 1
ATOM 632 N N . GLY A 1 80 ? -2.125 -9.975 1.163 1.00 97.12 80 GLY A N 1
ATOM 633 C CA . GLY A 1 80 ? -3.398 -10.391 1.754 1.00 97.12 80 GLY A CA 1
ATOM 634 C C . GLY A 1 80 ? -4.607 -9.622 1.221 1.00 97.12 80 GLY A C 1
ATOM 635 O O . GLY A 1 80 ? -5.578 -9.459 1.949 1.00 97.12 80 GLY A O 1
ATOM 636 N N . VAL A 1 81 ? -4.531 -9.124 -0.016 1.00 96.75 81 VAL A N 1
ATOM 637 C CA . VAL A 1 81 ? -5.639 -8.489 -0.743 1.00 96.75 81 VAL A CA 1
ATOM 638 C C . VAL A 1 81 ? -6.033 -9.399 -1.909 1.00 96.75 81 VAL A C 1
ATOM 640 O O . VAL A 1 81 ? -5.200 -9.655 -2.779 1.00 96.75 81 VAL A O 1
ATOM 643 N N . GLY A 1 82 ? -7.277 -9.886 -1.939 1.00 85.56 82 GLY A N 1
ATOM 644 C CA . GLY A 1 82 ? -7.777 -10.801 -2.973 1.00 85.56 82 GLY A CA 1
ATOM 645 C C . GLY A 1 82 ? -9.244 -11.161 -2.816 1.00 85.56 82 GLY A C 1
ATOM 646 O O . GLY A 1 82 ? -9.827 -10.800 -1.771 1.00 85.56 82 GLY A O 1
#

Radius of gyration: 15.23 Å; chains: 1; bounding box: 37×35×32 Å

Foldseek 3Di:
DDDPCCVVDDDPVVCVVCVPPLQDAAEDLDDPVVVVVDDDPRHYYQPAHSQQFDDPDPPDRGHDHHHDPVVVVVSCVVSVHD

pLDDT: mean 95.8, std 3.51, rang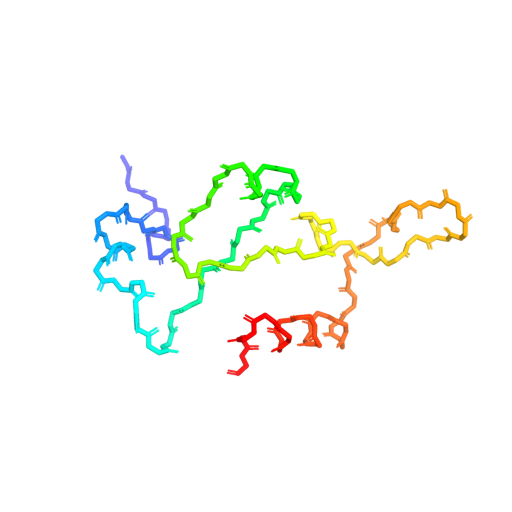e [72.5, 98.31]

Secondary structure (DSSP, 8-state):
---SSGGG---HHHHHHHTT-TT---EE-S-HHHHHH---TT-EE--S-TT-BPPPSTT-SS-SSBPPHHHHHHHHHHHT--